Protein AF-A0A1J3FEM8-F1 (afdb_monomer_lite)

Structure (mmCIF, N/CA/C/O backbone):
data_AF-A0A1J3FEM8-F1
#
_entry.id   AF-A0A1J3FEM8-F1
#
loop_
_atom_site.group_PDB
_atom_site.id
_atom_site.type_symbol
_atom_site.label_atom_id
_atom_site.label_alt_id
_atom_site.label_comp_id
_atom_site.label_asym_id
_atom_site.label_entity_id
_atom_site.label_seq_id
_atom_site.pdbx_PDB_ins_code
_atom_site.Cartn_x
_atom_site.Cartn_y
_atom_site.Cartn_z
_atom_site.occupancy
_atom_site.B_iso_or_equiv
_atom_site.auth_seq_id
_atom_site.auth_comp_id
_atom_site.auth_asym_id
_atom_site.auth_atom_id
_atom_site.pdbx_PDB_model_num
ATOM 1 N N . LEU A 1 1 ? 1.697 -21.556 10.248 1.00 89.25 1 LEU A N 1
ATOM 2 C CA . LEU A 1 1 ? 1.211 -20.244 10.734 1.00 89.25 1 LEU A CA 1
ATOM 3 C C . LEU A 1 1 ? 0.725 -20.409 12.167 1.00 89.25 1 LEU A C 1
ATOM 5 O O . LEU A 1 1 ? 0.217 -21.479 12.483 1.00 89.25 1 LEU A O 1
ATOM 9 N N . TYR A 1 2 ? 0.906 -19.393 13.009 1.00 96.06 2 TYR A N 1
ATOM 10 C CA . TYR A 1 2 ? 0.396 -19.332 14.384 1.00 96.06 2 TYR A CA 1
ATOM 11 C C . TYR A 1 2 ? -0.197 -17.939 14.643 1.00 96.06 2 TYR A C 1
ATOM 13 O O . TYR A 1 2 ? 0.103 -17.000 13.905 1.00 96.06 2 TYR A O 1
ATOM 21 N N . LEU A 1 3 ? -1.059 -17.810 15.654 1.00 96.81 3 LEU A N 1
ATOM 22 C CA . LEU A 1 3 ? -1.714 -16.540 15.978 1.00 96.81 3 LEU A CA 1
ATOM 23 C C . LEU A 1 3 ? -0.771 -15.608 16.745 1.00 96.81 3 LEU A C 1
ATOM 25 O O . LEU A 1 3 ? -0.127 -16.024 17.707 1.00 96.81 3 LEU A O 1
ATOM 29 N N . ASN A 1 4 ? -0.730 -14.338 16.336 1.00 97.56 4 ASN A N 1
ATOM 30 C CA . ASN A 1 4 ? -0.079 -13.273 17.091 1.00 97.56 4 ASN A CA 1
ATOM 31 C C . ASN A 1 4 ? -1.126 -12.501 17.908 1.00 97.56 4 ASN A C 1
ATOM 33 O O . ASN A 1 4 ? -1.932 -11.761 17.341 1.00 97.56 4 ASN A O 1
ATOM 37 N N . ASN A 1 5 ? -1.068 -12.639 19.233 1.00 97.25 5 ASN A N 1
ATOM 38 C CA . ASN A 1 5 ? -1.995 -11.991 20.168 1.00 97.25 5 ASN A CA 1
ATOM 39 C C . ASN A 1 5 ? -1.846 -10.459 20.236 1.00 97.25 5 ASN A C 1
ATOM 41 O O . ASN A 1 5 ? -2.719 -9.804 20.792 1.0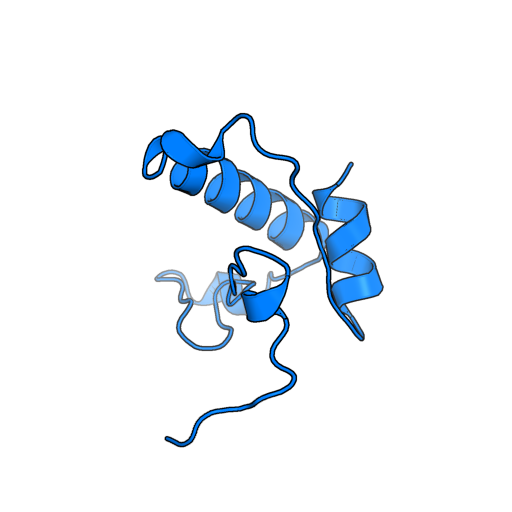0 97.25 5 ASN A O 1
ATOM 45 N N . PHE A 1 6 ? -0.768 -9.893 19.684 1.00 97.19 6 PHE A N 1
ATOM 46 C CA . PHE A 1 6 ? -0.486 -8.449 19.668 1.00 97.19 6 PHE A CA 1
ATOM 47 C C . PHE A 1 6 ? -0.528 -7.860 18.251 1.00 97.19 6 PHE A C 1
ATOM 49 O O . PHE A 1 6 ? 0.145 -6.877 17.943 1.00 97.19 6 PHE A O 1
ATOM 56 N N . SER A 1 7 ? -1.250 -8.512 17.344 1.00 97.62 7 SER A N 1
ATOM 57 C CA . SER A 1 7 ? -1.380 -8.061 15.962 1.00 97.62 7 SER A CA 1
ATOM 58 C C . SER A 1 7 ? -2.283 -6.831 15.868 1.00 97.62 7 SER A C 1
ATOM 60 O O . SER A 1 7 ? -3.318 -6.753 16.513 1.00 97.62 7 SER A O 1
ATOM 62 N N . TRP A 1 8 ? -1.920 -5.860 15.028 1.00 97.88 8 TRP A N 1
ATOM 63 C CA . TRP A 1 8 ? -2.685 -4.610 14.914 1.00 97.88 8 TRP A CA 1
ATOM 64 C C . TRP A 1 8 ? -4.083 -4.793 14.317 1.00 97.88 8 TRP A C 1
ATOM 66 O O . TRP A 1 8 ? -4.915 -3.894 14.420 1.00 97.88 8 TRP A O 1
ATOM 76 N N . ASN A 1 9 ? -4.381 -5.962 13.739 1.00 97.44 9 ASN A N 1
ATOM 77 C CA . ASN A 1 9 ? -5.731 -6.263 13.286 1.00 97.44 9 ASN A CA 1
ATOM 78 C C . ASN A 1 9 ? -6.722 -6.553 14.430 1.00 97.44 9 ASN A C 1
ATOM 80 O O . ASN A 1 9 ? -7.885 -6.831 14.144 1.00 97.44 9 ASN A O 1
ATOM 84 N N . THR A 1 10 ? -6.293 -6.488 15.700 1.00 97.06 10 THR A N 1
ATOM 85 C CA . THR A 1 10 ? -7.209 -6.410 16.852 1.00 97.06 10 THR A CA 1
ATOM 86 C C . THR A 1 10 ? -7.835 -5.025 17.004 1.00 97.06 10 THR A C 1
ATOM 88 O O . THR A 1 10 ? -8.968 -4.932 17.463 1.00 97.06 10 THR A O 1
ATOM 91 N N . GLU A 1 11 ? -7.134 -3.968 16.579 1.00 97.44 11 GLU A N 1
ATOM 92 C CA . GLU A 1 11 ? -7.561 -2.570 16.751 1.00 97.44 11 GLU A CA 1
ATOM 93 C C . GLU A 1 11 ? -8.082 -1.938 15.453 1.00 97.44 11 GLU A C 1
ATOM 95 O O . GLU A 1 11 ? -8.875 -0.998 15.486 1.00 97.44 11 GLU A O 1
ATOM 100 N N . ALA A 1 12 ? -7.642 -2.431 14.291 1.00 97.75 12 ALA A N 1
ATOM 101 C CA . ALA A 1 12 ? -7.983 -1.853 12.994 1.00 97.75 12 ALA A CA 1
ATOM 102 C C . ALA A 1 12 ? -8.111 -2.905 11.882 1.00 97.75 12 ALA A C 1
ATOM 104 O O . ALA A 1 12 ? -7.720 -4.059 12.018 1.00 97.75 12 ALA A O 1
ATOM 105 N N . ASN A 1 13 ? -8.634 -2.496 10.726 1.00 98.00 13 ASN A N 1
ATOM 106 C CA . ASN A 1 13 ? -8.510 -3.297 9.509 1.00 98.00 13 ASN A CA 1
ATOM 107 C C . ASN A 1 13 ? -7.151 -2.988 8.875 1.00 98.00 13 ASN A C 1
ATOM 109 O O . ASN A 1 13 ? -6.881 -1.828 8.572 1.00 98.00 13 ASN A O 1
ATOM 113 N N . ILE A 1 14 ? -6.310 -4.003 8.673 1.00 98.06 14 ILE A N 1
ATOM 114 C CA . ILE A 1 14 ? -4.946 -3.819 8.161 1.00 98.06 14 ILE A CA 1
ATOM 115 C C . ILE A 1 14 ? -4.869 -4.256 6.698 1.00 98.06 14 ILE A C 1
ATOM 117 O O . ILE A 1 14 ? -5.225 -5.387 6.364 1.00 98.06 14 ILE A O 1
ATOM 121 N N . LEU A 1 15 ? -4.383 -3.360 5.837 1.00 98.00 15 LEU A N 1
ATOM 122 C CA . LEU A 1 15 ? -4.094 -3.619 4.429 1.00 98.00 15 LEU A CA 1
ATOM 123 C C . LEU A 1 15 ? -2.577 -3.578 4.217 1.00 98.00 15 LEU A C 1
ATOM 125 O O . LEU A 1 15 ? -1.953 -2.545 4.437 1.00 98.00 15 LEU A O 1
ATOM 129 N N . PHE A 1 16 ? -1.999 -4.695 3.777 1.00 97.94 16 PHE A N 1
ATOM 130 C CA . PHE A 1 16 ? -0.591 -4.775 3.387 1.00 97.94 16 PHE A CA 1
ATOM 131 C C . PHE A 1 16 ? -0.467 -4.614 1.870 1.00 97.94 16 PHE A C 1
ATOM 133 O O . PHE A 1 16 ? -1.225 -5.235 1.122 1.00 97.94 16 PHE A O 1
ATOM 140 N N . LEU A 1 17 ? 0.483 -3.789 1.428 1.00 98.00 17 LEU A N 1
ATOM 141 C CA . LEU A 1 17 ? 0.745 -3.505 0.020 1.00 98.00 17 LEU A CA 1
ATOM 142 C C . LEU A 1 17 ? 2.225 -3.747 -0.293 1.00 98.00 17 LEU A C 1
ATOM 144 O O . LEU A 1 17 ? 3.088 -3.044 0.227 1.00 98.00 17 LEU A O 1
ATOM 148 N N . ASP A 1 18 ? 2.498 -4.704 -1.179 1.00 98.06 18 ASP A N 1
ATOM 149 C CA . ASP A 1 18 ? 3.816 -4.871 -1.792 1.00 98.06 18 ASP A CA 1
ATOM 150 C C . ASP A 1 18 ? 4.007 -3.784 -2.861 1.00 98.06 18 ASP A C 1
ATOM 152 O O . ASP A 1 18 ? 3.283 -3.752 -3.858 1.00 98.06 18 ASP A O 1
ATOM 156 N N . SER A 1 19 ? 4.954 -2.869 -2.654 1.00 96.25 19 SER A N 1
ATOM 157 C CA . SER A 1 19 ? 5.200 -1.727 -3.542 1.00 96.25 19 SER A CA 1
ATOM 158 C C . SER A 1 19 ? 6.659 -1.252 -3.451 1.00 96.25 19 SER A C 1
ATOM 160 O O . SER A 1 19 ? 7.242 -1.335 -2.364 1.00 96.25 19 SER A O 1
ATOM 162 N N . PRO A 1 20 ? 7.261 -0.739 -4.547 1.00 96.25 20 PRO A N 1
ATOM 163 C CA . PRO A 1 20 ? 6.713 -0.627 -5.909 1.00 96.25 20 PRO A CA 1
ATOM 164 C C . PRO A 1 20 ? 6.659 -1.971 -6.659 1.00 96.25 20 PRO A C 1
ATOM 166 O O . PRO A 1 20 ? 7.001 -3.025 -6.120 1.00 96.25 20 PRO A O 1
ATOM 169 N N . ALA A 1 21 ? 6.222 -1.949 -7.922 1.00 97.00 21 ALA A N 1
ATOM 170 C CA . ALA A 1 21 ? 6.296 -3.118 -8.798 1.00 97.00 21 ALA A CA 1
ATOM 171 C C . ALA A 1 21 ? 7.735 -3.672 -8.851 1.00 97.00 21 ALA A C 1
ATOM 173 O O . ALA A 1 21 ? 8.683 -2.937 -9.116 1.00 97.00 21 ALA A O 1
ATOM 174 N N . GLY A 1 22 ? 7.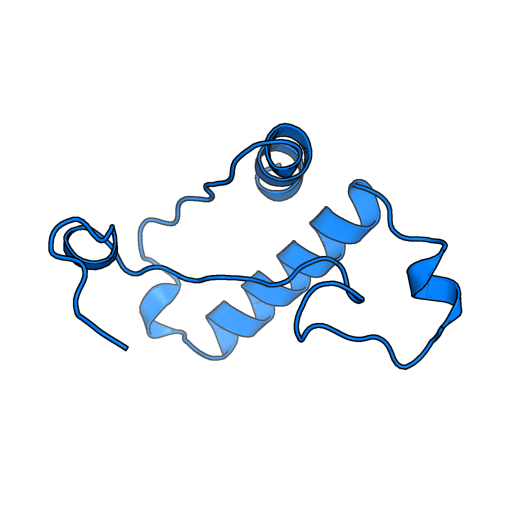891 -4.973 -8.597 1.00 95.62 22 GLY A N 1
ATOM 175 C CA . GLY A 1 22 ? 9.181 -5.638 -8.389 1.00 95.62 22 GLY A CA 1
ATOM 176 C C . GLY A 1 22 ? 9.439 -6.065 -6.938 1.00 95.62 22 GLY A C 1
ATOM 177 O O . GLY A 1 22 ? 10.347 -6.861 -6.704 1.00 95.62 22 GLY A O 1
ATOM 178 N N . VAL A 1 23 ? 8.652 -5.575 -5.972 1.00 96.25 23 VAL A N 1
ATOM 179 C CA . VAL A 1 23 ? 8.724 -5.970 -4.555 1.00 96.25 23 VAL A CA 1
ATOM 180 C C . VAL A 1 23 ? 7.734 -7.096 -4.255 1.00 96.25 23 VAL A C 1
ATOM 182 O O . VAL A 1 23 ? 6.567 -7.016 -4.630 1.00 96.25 23 VAL A O 1
ATOM 185 N N . GLY A 1 24 ? 8.185 -8.126 -3.531 1.00 97.19 24 GLY A N 1
ATOM 186 C CA . GLY A 1 24 ? 7.326 -9.211 -3.050 1.00 97.19 24 GLY A CA 1
ATOM 187 C C . GLY A 1 24 ? 6.596 -9.922 -4.190 1.00 97.19 24 GLY A C 1
ATOM 188 O O . GLY A 1 24 ? 7.235 -10.507 -5.068 1.00 97.19 24 GLY A O 1
ATOM 189 N N . PHE A 1 25 ? 5.263 -9.874 -4.171 1.00 97.81 25 PHE A N 1
ATOM 190 C CA . PHE A 1 25 ? 4.417 -10.426 -5.236 1.00 97.81 25 PHE A CA 1
ATOM 191 C C . PHE A 1 25 ? 4.000 -9.407 -6.306 1.00 97.81 25 PHE A C 1
ATOM 193 O O . PHE A 1 25 ? 3.439 -9.800 -7.333 1.00 97.81 25 PHE A O 1
ATOM 200 N N . SER A 1 26 ? 4.263 -8.117 -6.100 1.00 97.62 26 SER A N 1
ATOM 201 C CA . SER A 1 26 ? 3.978 -7.081 -7.092 1.00 97.62 26 SER A CA 1
ATOM 202 C C . SER A 1 26 ? 4.989 -7.150 -8.232 1.00 97.62 26 SER A C 1
ATOM 204 O O . SER A 1 26 ? 6.198 -7.145 -8.009 1.00 97.62 26 SER A O 1
ATOM 206 N N . TYR A 1 27 ? 4.511 -7.181 -9.477 1.00 96.88 27 TYR A N 1
ATOM 207 C CA . TYR A 1 27 ? 5.359 -7.321 -10.662 1.00 96.88 27 TYR A CA 1
ATOM 208 C C . TYR A 1 27 ? 4.945 -6.371 -11.785 1.00 96.88 27 TYR A C 1
ATOM 210 O O . TYR A 1 27 ? 3.839 -5.838 -11.816 1.00 96.88 27 TYR A O 1
ATOM 218 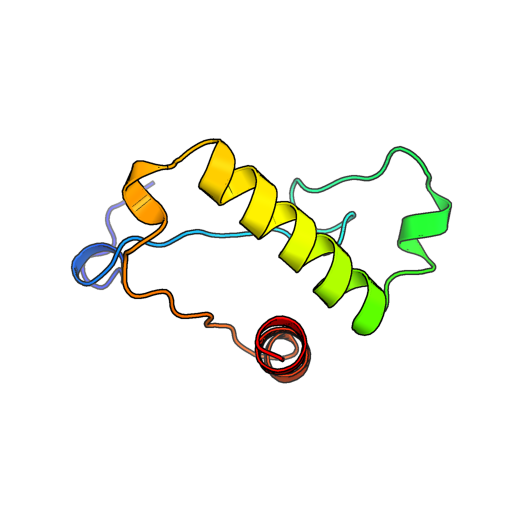N N . THR A 1 28 ? 5.860 -6.188 -12.729 1.00 96.75 28 THR A N 1
ATOM 219 C CA . THR A 1 28 ? 5.654 -5.441 -13.970 1.00 96.75 28 THR A CA 1
ATOM 220 C C . THR A 1 28 ? 5.983 -6.341 -15.154 1.00 96.75 28 THR A C 1
ATOM 222 O O . THR A 1 28 ? 6.913 -7.148 -15.101 1.00 96.75 28 THR A O 1
ATOM 225 N N . ASN A 1 29 ? 5.221 -6.194 -16.235 1.00 97.31 29 ASN A N 1
ATOM 226 C CA . ASN A 1 29 ? 5.518 -6.848 -17.510 1.00 97.31 29 ASN A CA 1
ATOM 227 C C . ASN A 1 29 ? 6.629 -6.124 -18.290 1.00 97.31 29 ASN A C 1
ATOM 229 O O . ASN A 1 29 ? 7.139 -6.662 -19.272 1.00 97.31 29 ASN A O 1
ATOM 233 N N . THR A 1 30 ? 7.015 -4.921 -17.860 1.00 96.44 30 THR A N 1
ATOM 234 C CA . THR A 1 30 ? 8.016 -4.084 -18.519 1.00 96.44 30 THR A CA 1
ATOM 235 C C . THR A 1 30 ? 9.274 -4.035 -17.658 1.00 96.44 30 THR A C 1
ATOM 237 O O . THR A 1 30 ? 9.369 -3.273 -16.703 1.00 96.44 30 THR A O 1
ATOM 240 N N . SER A 1 31 ? 10.281 -4.840 -17.994 1.00 94.62 31 SER A N 1
ATOM 241 C CA . SER A 1 31 ? 11.480 -5.011 -17.156 1.00 94.62 31 SER A CA 1
ATOM 242 C C . SER A 1 31 ? 12.286 -3.729 -16.898 1.00 94.62 31 SER A C 1
ATOM 244 O O . SER A 1 31 ? 13.020 -3.671 -15.912 1.00 94.62 31 SER A O 1
ATOM 246 N N . SER A 1 32 ? 12.160 -2.695 -17.740 1.00 93.94 32 SER A N 1
ATOM 247 C CA . SER A 1 32 ? 12.794 -1.391 -17.502 1.00 93.94 32 SER A CA 1
ATOM 248 C C . SER A 1 32 ? 12.214 -0.652 -16.296 1.00 93.94 32 SER A C 1
ATOM 250 O O . SER A 1 32 ? 12.943 0.114 -15.675 1.00 93.94 32 SER A O 1
ATOM 252 N N . ASP A 1 33 ? 10.964 -0.925 -15.911 1.00 93.38 33 ASP A N 1
ATOM 253 C CA . ASP A 1 33 ? 10.332 -0.323 -14.730 1.00 93.38 33 ASP A CA 1
ATOM 254 C C . ASP A 1 33 ? 11.083 -0.656 -13.439 1.00 93.38 33 ASP A C 1
ATOM 256 O O . ASP A 1 33 ? 11.163 0.173 -12.540 1.00 93.38 33 ASP A O 1
ATOM 260 N N . LEU A 1 34 ? 11.711 -1.837 -13.375 1.00 91.56 34 LEU A N 1
ATOM 261 C CA . LEU A 1 34 ? 12.516 -2.264 -12.225 1.00 91.56 34 LEU A CA 1
ATOM 262 C C . LEU A 1 34 ? 13.774 -1.406 -12.023 1.00 91.56 34 LEU A C 1
ATOM 264 O O . LEU A 1 34 ? 14.402 -1.471 -10.971 1.00 91.56 34 LEU A O 1
ATOM 268 N N . LYS A 1 35 ? 14.187 -0.653 -13.049 1.00 89.94 35 LYS A N 1
ATOM 269 C CA . LYS A 1 35 ? 15.343 0.256 -13.005 1.00 89.94 35 LYS A CA 1
ATOM 270 C C . LYS A 1 35 ? 14.935 1.719 -12.862 1.00 89.94 35 LYS A C 1
ATOM 272 O O . LYS A 1 35 ? 15.794 2.548 -12.589 1.00 89.94 35 LYS A O 1
ATOM 277 N N . ASP A 1 36 ? 13.655 2.009 -13.068 1.00 85.44 36 ASP A N 1
ATOM 278 C CA . ASP A 1 36 ? 13.066 3.348 -13.065 1.00 85.44 36 ASP A CA 1
ATOM 279 C C . ASP A 1 36 ? 12.044 3.495 -11.923 1.00 85.44 36 ASP A C 1
ATOM 281 O O . ASP A 1 36 ? 11.034 4.194 -12.018 1.00 85.44 36 ASP A O 1
ATOM 285 N N . SER A 1 37 ? 12.278 2.759 -10.834 1.00 82.44 37 SER A N 1
ATOM 286 C CA . SER 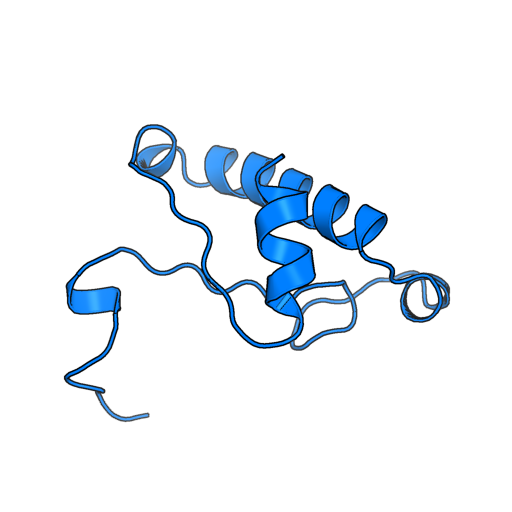A 1 37 ? 11.555 2.916 -9.580 1.00 82.44 37 SER A CA 1
ATOM 287 C C . SER A 1 37 ? 12.092 4.141 -8.837 1.00 82.44 37 SER A C 1
ATOM 289 O O . SER A 1 37 ? 13.294 4.232 -8.584 1.00 82.44 37 SER A O 1
ATOM 291 N N . GLY A 1 38 ? 11.203 5.051 -8.443 1.00 90.69 38 GLY A N 1
ATOM 292 C CA . GLY A 1 38 ? 11.523 6.224 -7.628 1.00 90.69 38 GLY A CA 1
ATOM 293 C C . GLY A 1 38 ? 10.333 6.648 -6.771 1.00 90.69 38 GLY A C 1
ATOM 294 O O . GLY A 1 38 ? 9.217 6.160 -6.979 1.00 90.69 38 GLY A O 1
ATOM 295 N N . ASP A 1 39 ? 10.564 7.542 -5.808 1.00 92.38 39 ASP A N 1
ATOM 296 C CA . ASP A 1 39 ? 9.552 7.915 -4.811 1.00 92.38 39 ASP A CA 1
ATOM 297 C C . ASP A 1 39 ? 8.266 8.475 -5.442 1.00 92.38 39 ASP A C 1
ATOM 299 O O . ASP A 1 39 ? 7.173 8.034 -5.095 1.00 92.38 39 ASP A O 1
ATOM 303 N N . GLU A 1 40 ? 8.390 9.387 -6.414 1.00 91.81 40 GLU A N 1
ATOM 304 C CA . GLU A 1 40 ? 7.246 10.022 -7.084 1.00 91.81 40 GLU A CA 1
ATOM 305 C C . GLU A 1 40 ? 6.382 8.994 -7.823 1.00 91.81 40 GLU A C 1
ATOM 307 O O . GLU A 1 40 ? 5.165 8.941 -7.639 1.00 91.81 40 GLU A O 1
ATOM 312 N N . ARG A 1 41 ? 7.024 8.125 -8.614 1.00 93.38 41 ARG A N 1
ATOM 313 C CA . ARG A 1 41 ? 6.348 7.035 -9.323 1.00 93.38 41 ARG A CA 1
ATOM 314 C C . ARG A 1 41 ? 5.662 6.085 -8.343 1.00 93.38 41 ARG A C 1
ATOM 316 O O . ARG A 1 41 ? 4.514 5.713 -8.549 1.00 93.38 41 ARG A O 1
ATOM 323 N N . THR A 1 42 ? 6.346 5.738 -7.256 1.00 95.00 42 THR A N 1
ATOM 324 C CA . THR A 1 42 ? 5.818 4.838 -6.223 1.00 95.00 42 THR A CA 1
ATOM 325 C C . THR A 1 42 ? 4.595 5.444 -5.535 1.00 95.00 42 THR A C 1
ATOM 327 O O . THR A 1 42 ? 3.596 4.753 -5.342 1.00 95.00 42 THR A O 1
ATOM 330 N N . ALA A 1 43 ? 4.626 6.737 -5.202 1.00 94.56 43 ALA A N 1
ATOM 331 C CA . ALA A 1 43 ? 3.479 7.440 -4.634 1.00 94.56 43 ALA A CA 1
ATOM 332 C C . ALA A 1 43 ? 2.295 7.483 -5.616 1.00 94.56 43 ALA A C 1
ATOM 334 O O . ALA A 1 43 ? 1.163 7.196 -5.224 1.00 94.56 43 ALA A O 1
ATOM 335 N N . HIS A 1 44 ? 2.556 7.771 -6.894 1.00 95.38 44 HIS A N 1
ATOM 336 C CA . HIS A 1 44 ? 1.528 7.792 -7.934 1.00 95.38 44 HIS A CA 1
ATOM 337 C C . HIS A 1 44 ? 0.867 6.419 -8.132 1.00 95.38 44 HIS A C 1
ATOM 339 O O . HIS A 1 44 ? -0.361 6.307 -8.086 1.00 95.38 44 HIS A O 1
ATOM 345 N N . ASP A 1 45 ? 1.670 5.364 -8.275 1.00 96.62 45 ASP A N 1
ATOM 346 C CA . ASP A 1 45 ? 1.180 3.997 -8.462 1.00 96.62 45 ASP A CA 1
ATOM 347 C C . ASP A 1 45 ? 0.408 3.505 -7.222 1.00 96.62 45 ASP A C 1
ATOM 349 O O . ASP A 1 45 ? -0.646 2.874 -7.348 1.00 96.62 45 ASP A O 1
ATOM 353 N N . ASN A 1 46 ? 0.860 3.862 -6.013 1.00 96.88 46 ASN A N 1
ATOM 354 C CA . ASN A 1 46 ? 0.148 3.553 -4.770 1.00 96.88 46 ASN A CA 1
ATOM 355 C C . ASN A 1 46 ? -1.202 4.279 -4.667 1.00 96.88 46 ASN A C 1
ATOM 357 O O . ASN A 1 46 ? -2.178 3.687 -4.200 1.00 96.88 46 ASN A O 1
ATOM 361 N N . LEU A 1 47 ? -1.298 5.529 -5.131 1.00 96.81 47 LEU A N 1
ATOM 362 C CA . LEU A 1 47 ? -2.569 6.257 -5.183 1.00 96.81 47 LEU A CA 1
ATOM 363 C C . LEU A 1 47 ? -3.548 5.589 -6.159 1.00 96.81 47 LEU A C 1
ATOM 365 O O . LEU A 1 47 ? -4.714 5.379 -5.816 1.00 96.81 47 LEU A O 1
ATOM 369 N N . ILE A 1 48 ? -3.073 5.197 -7.347 1.00 98.06 48 ILE A N 1
ATOM 370 C CA . ILE A 1 48 ? -3.879 4.447 -8.322 1.00 98.06 48 ILE A CA 1
ATOM 371 C C . ILE A 1 48 ? -4.371 3.132 -7.708 1.00 98.06 48 ILE A C 1
ATOM 373 O O . ILE A 1 48 ? -5.549 2.784 -7.851 1.00 98.06 48 ILE A O 1
ATOM 377 N N . PHE A 1 49 ? -3.496 2.406 -7.006 1.00 98.06 49 PHE A N 1
ATOM 378 C CA . PHE A 1 49 ? -3.882 1.201 -6.278 1.00 98.06 49 PHE A CA 1
ATOM 379 C C . PHE A 1 49 ? -5.003 1.491 -5.272 1.00 98.06 49 PHE A C 1
ATOM 381 O O . PHE A 1 49 ? -6.019 0.798 -5.304 1.00 98.06 49 PHE A O 1
ATOM 388 N N . LEU A 1 50 ? -4.869 2.521 -4.427 1.00 97.06 50 LEU A N 1
ATOM 389 C CA . LEU A 1 50 ? -5.861 2.846 -3.396 1.00 97.06 50 LEU A CA 1
ATOM 390 C C . LEU A 1 50 ? -7.224 3.226 -3.984 1.00 97.06 50 LEU A C 1
ATOM 392 O O . LEU A 1 50 ? -8.245 2.726 -3.508 1.00 97.06 50 LEU A O 1
ATOM 396 N N . ILE A 1 51 ? -7.258 4.037 -5.045 1.00 96.75 51 ILE A N 1
ATOM 397 C CA . ILE A 1 51 ? -8.507 4.412 -5.730 1.00 96.75 51 ILE A CA 1
ATOM 398 C C . ILE A 1 51 ? -9.217 3.163 -6.271 1.00 96.75 51 ILE A C 1
ATOM 400 O O . ILE A 1 51 ? -10.410 2.957 -6.028 1.00 96.75 51 ILE A O 1
ATOM 404 N N . ASN A 1 52 ? -8.480 2.289 -6.962 1.00 98.12 5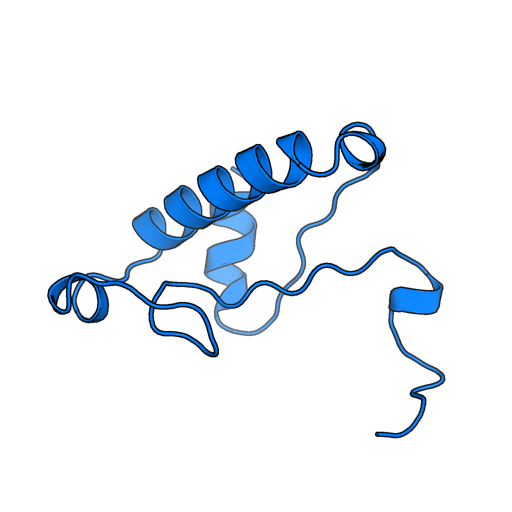2 ASN A N 1
ATOM 405 C CA . ASN A 1 52 ? -9.037 1.054 -7.513 1.00 98.12 52 ASN A CA 1
ATOM 406 C C . ASN A 1 52 ? -9.452 0.062 -6.416 1.00 98.12 52 ASN A C 1
ATOM 408 O O . ASN A 1 52 ? -10.472 -0.620 -6.543 1.00 98.12 52 ASN A O 1
ATOM 412 N N . TRP A 1 53 ? -8.687 -0.011 -5.326 1.00 98.06 53 TRP A N 1
ATOM 413 C CA . TRP A 1 53 ? -9.000 -0.853 -4.179 1.00 98.06 53 TRP A CA 1
ATOM 414 C C . TRP A 1 53 ? -10.287 -0.385 -3.490 1.00 98.06 53 TRP A C 1
ATOM 416 O O . TRP A 1 53 ? -11.170 -1.206 -3.254 1.00 98.06 53 TRP A O 1
ATOM 426 N N . MET A 1 54 ? -10.464 0.920 -3.260 1.00 96.81 54 MET A N 1
ATOM 427 C CA . MET A 1 54 ? -11.700 1.467 -2.683 1.00 96.81 54 MET A CA 1
ATOM 428 C C . MET A 1 54 ? -12.906 1.280 -3.607 1.00 96.81 54 MET A C 1
ATOM 430 O O . MET A 1 54 ? -13.998 0.990 -3.127 1.00 96.81 54 MET A O 1
ATOM 434 N N . SER A 1 55 ? -12.719 1.371 -4.929 1.00 97.44 55 SER A N 1
ATOM 435 C CA . SER A 1 55 ? -13.781 1.052 -5.893 1.00 97.44 55 SER A CA 1
ATOM 436 C C . SER A 1 55 ? -14.201 -0.422 -5.822 1.00 97.44 55 SER A C 1
ATOM 438 O O . SER A 1 55 ? -15.391 -0.733 -5.893 1.00 97.44 55 SER A O 1
ATOM 440 N N . ARG A 1 56 ? -13.241 -1.336 -5.629 1.00 98.19 56 ARG A N 1
ATOM 441 C CA . ARG A 1 56 ? -13.509 -2.769 -5.435 1.00 98.19 56 ARG A CA 1
ATOM 442 C C . ARG A 1 56 ? -14.136 -3.074 -4.071 1.00 98.19 56 ARG A C 1
ATOM 444 O O . ARG A 1 56 ? -14.942 -3.998 -3.978 1.00 98.19 56 ARG A O 1
ATOM 451 N N . PHE A 1 57 ? -13.770 -2.325 -3.034 1.00 97.94 57 PHE A N 1
ATOM 452 C CA . PHE A 1 57 ? -14.224 -2.508 -1.655 1.00 97.94 57 PHE A CA 1
ATOM 453 C C . PHE A 1 57 ? -14.932 -1.247 -1.121 1.00 97.94 57 PHE A C 1
ATOM 455 O O . PHE A 1 57 ? -14.451 -0.614 -0.172 1.00 97.94 57 PHE A O 1
ATOM 462 N N . PRO A 1 58 ? -16.099 -0.883 -1.690 1.00 97.44 58 PRO A N 1
ATOM 463 C CA . PRO A 1 58 ? -16.770 0.387 -1.400 1.00 97.44 58 PRO A CA 1
ATOM 464 C C . PRO A 1 58 ? -17.186 0.539 0.069 1.00 97.44 58 PRO A C 1
ATOM 466 O O . PRO A 1 58 ? -17.313 1.655 0.567 1.00 97.44 58 PRO A O 1
ATOM 469 N N . GLN A 1 59 ? -17.325 -0.563 0.815 1.00 97.56 59 GLN A N 1
ATOM 470 C CA . GLN A 1 59 ? -17.624 -0.544 2.250 1.00 97.56 59 GLN A CA 1
ATOM 471 C C . GLN A 1 59 ? -16.532 0.115 3.117 1.00 97.56 59 GLN A C 1
ATOM 473 O O . GLN A 1 59 ? -16.763 0.348 4.304 1.00 97.56 59 GLN A O 1
ATOM 478 N N . TYR A 1 60 ? -15.348 0.395 2.562 1.00 96.75 60 TYR A N 1
ATOM 479 C CA . TYR A 1 60 ? -14.259 1.089 3.257 1.00 96.75 60 TYR A CA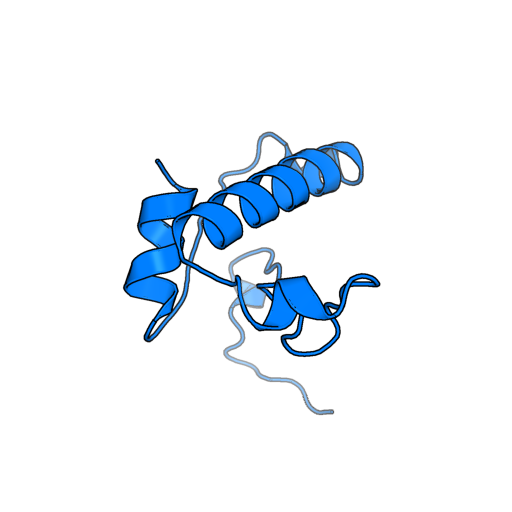 1
ATOM 480 C C . TYR A 1 60 ? -14.109 2.569 2.867 1.00 96.75 60 TYR A C 1
ATOM 482 O O . TYR A 1 60 ? -13.348 3.267 3.526 1.00 96.75 60 TYR A O 1
ATOM 490 N N . GLN A 1 61 ? -14.839 3.074 1.864 1.00 91.62 61 GLN A N 1
ATOM 491 C CA . GLN A 1 61 ? -14.615 4.406 1.271 1.00 91.62 61 GLN A CA 1
ATOM 492 C C . GLN A 1 61 ? -14.749 5.583 2.259 1.00 91.62 61 GLN A C 1
ATOM 494 O O . GLN A 1 61 ? -14.096 6.606 2.083 1.00 91.62 61 GLN A O 1
ATOM 499 N N . TYR A 1 62 ? -15.584 5.445 3.290 1.00 93.56 62 TYR A N 1
ATOM 500 C CA . TYR A 1 62 ? -15.860 6.503 4.275 1.00 93.56 62 TYR A CA 1
ATOM 501 C C . TYR A 1 62 ? -15.324 6.186 5.674 1.00 93.56 62 TYR A C 1
ATOM 503 O O . TYR A 1 62 ? -15.755 6.794 6.652 1.00 93.56 62 TYR A O 1
ATOM 511 N N . ARG A 1 63 ? -14.444 5.189 5.797 1.00 95.94 63 ARG A N 1
ATOM 512 C CA . ARG A 1 63 ? -13.784 4.889 7.069 1.00 95.94 63 ARG A CA 1
ATOM 513 C C . ARG A 1 63 ? -12.590 5.809 7.271 1.00 95.94 63 ARG A C 1
ATOM 515 O O . ARG A 1 63 ? -11.951 6.206 6.300 1.00 95.94 63 ARG A O 1
ATOM 522 N N . ASP A 1 64 ? -12.258 6.061 8.534 1.00 97.25 64 ASP A N 1
ATOM 523 C CA . ASP A 1 64 ? -10.972 6.657 8.874 1.00 97.25 64 ASP A CA 1
ATOM 524 C C . ASP A 1 64 ? -9.857 5.789 8.284 1.00 97.25 64 ASP A C 1
ATOM 526 O O . ASP A 1 64 ? -9.815 4.568 8.478 1.00 97.25 64 ASP A O 1
ATOM 530 N N . PHE A 1 65 ? -8.988 6.430 7.510 1.00 96.25 65 PHE A N 1
ATOM 531 C CA . PHE A 1 65 ? -7.932 5.772 6.762 1.00 96.25 65 PHE A CA 1
ATOM 532 C C . PHE A 1 65 ? -6.586 6.358 7.171 1.00 96.25 65 PHE A C 1
ATOM 534 O O . PHE A 1 65 ? -6.365 7.565 7.082 1.00 96.25 65 PHE A O 1
ATOM 541 N N . TYR A 1 66 ? -5.688 5.484 7.615 1.00 96.69 66 TYR A N 1
ATOM 542 C CA . TYR A 1 66 ? -4.356 5.843 8.080 1.00 96.69 66 TYR A CA 1
ATOM 543 C C . TYR A 1 66 ? -3.322 5.115 7.233 1.00 96.69 66 TYR A C 1
ATOM 545 O O . TYR A 1 66 ? -3.469 3.927 6.945 1.00 96.69 66 TYR A O 1
ATOM 553 N N . ILE A 1 67 ? -2.257 5.823 6.870 1.00 96.62 67 ILE A N 1
ATOM 554 C CA . ILE A 1 67 ? -1.109 5.250 6.173 1.00 96.62 67 ILE A CA 1
ATOM 555 C C . ILE A 1 67 ? 0.023 5.142 7.193 1.00 96.62 67 ILE A C 1
ATOM 557 O O . ILE A 1 67 ? 0.408 6.136 7.807 1.00 96.62 67 ILE A O 1
ATOM 561 N N . ALA A 1 68 ? 0.545 3.934 7.379 1.00 96.88 68 ALA A N 1
ATOM 562 C CA . ALA A 1 68 ? 1.640 3.651 8.296 1.00 96.88 68 ALA A CA 1
ATOM 563 C C . ALA A 1 68 ? 2.734 2.853 7.582 1.00 96.88 68 ALA A C 1
ATOM 565 O O . ALA A 1 68 ? 2.456 2.062 6.681 1.00 96.88 68 ALA A O 1
ATOM 566 N N . GLY A 1 69 ? 3.980 3.054 7.998 1.00 95.25 69 GLY A N 1
ATOM 567 C CA . GLY A 1 69 ? 5.138 2.345 7.471 1.00 95.25 69 GLY A CA 1
ATOM 568 C C . GLY A 1 69 ? 6.397 2.671 8.269 1.00 95.25 69 GLY A C 1
ATOM 569 O O . GLY A 1 69 ? 6.412 3.616 9.057 1.00 95.25 69 GLY A O 1
ATOM 570 N N . GLU A 1 70 ? 7.454 1.891 8.059 1.00 95.12 70 GLU A N 1
ATOM 571 C CA . GLU A 1 70 ? 8.747 2.057 8.726 1.00 95.12 70 GLU A CA 1
ATOM 572 C C . GLU A 1 70 ? 9.912 2.170 7.732 1.00 95.12 70 GLU A C 1
ATOM 574 O O . GLU A 1 70 ? 9.775 1.885 6.539 1.00 95.12 70 GLU A O 1
ATOM 579 N N . SER A 1 71 ? 11.086 2.571 8.231 1.00 95.50 71 SER A N 1
ATOM 580 C CA . SER A 1 71 ? 12.310 2.702 7.431 1.00 95.50 71 SER A CA 1
ATOM 581 C C . SER A 1 71 ? 12.105 3.659 6.243 1.00 95.50 71 SER A C 1
ATOM 583 O O . SER A 1 71 ? 11.671 4.795 6.437 1.00 95.50 71 SER A O 1
ATOM 585 N N . TYR A 1 72 ? 12.377 3.226 5.011 1.00 92.06 72 TYR A N 1
ATOM 586 C CA . TYR A 1 72 ? 12.223 4.052 3.813 1.00 92.06 72 TYR A CA 1
ATOM 587 C C . TYR A 1 72 ? 10.764 4.437 3.516 1.00 92.06 72 TYR A C 1
ATOM 589 O O . TYR A 1 72 ? 10.514 5.411 2.809 1.00 92.06 72 TYR A O 1
ATOM 597 N N . ALA A 1 73 ? 9.783 3.772 4.140 1.00 90.69 73 ALA A N 1
ATOM 598 C CA . ALA A 1 73 ? 8.402 4.241 4.097 1.00 90.69 73 ALA A CA 1
ATOM 599 C C . ALA A 1 73 ? 8.230 5.631 4.741 1.00 90.69 73 ALA A C 1
ATOM 601 O O . ALA A 1 73 ? 7.253 6.311 4.445 1.00 90.69 73 ALA A O 1
ATOM 602 N N . GLY A 1 74 ? 9.200 6.115 5.528 1.00 90.75 74 GLY A N 1
ATOM 603 C CA . GLY A 1 74 ? 9.265 7.518 5.944 1.00 90.75 74 GLY A CA 1
ATOM 604 C C . GLY A 1 74 ? 9.300 8.516 4.774 1.00 90.75 74 GLY A C 1
ATOM 605 O O . GLY A 1 74 ? 8.882 9.655 4.953 1.00 90.75 74 GLY A O 1
ATOM 606 N N . HIS A 1 75 ? 9.728 8.096 3.577 1.00 92.25 75 HIS A N 1
ATOM 607 C CA . HIS A 1 75 ? 9.575 8.857 2.333 1.00 92.25 75 HIS A CA 1
ATOM 608 C C . HIS A 1 75 ? 8.220 8.595 1.665 1.00 92.25 75 HIS A C 1
ATOM 610 O O . HIS A 1 75 ? 7.544 9.540 1.260 1.00 92.25 75 HIS A O 1
ATOM 616 N N . TYR A 1 76 ? 7.802 7.329 1.578 1.00 89.81 76 TYR A N 1
ATOM 617 C CA . TYR A 1 76 ? 6.588 6.932 0.858 1.00 89.81 76 TYR A CA 1
ATOM 618 C C . TYR A 1 76 ? 5.297 7.440 1.502 1.00 89.81 76 TYR A C 1
ATOM 620 O O . TYR A 1 76 ? 4.426 7.952 0.803 1.00 89.81 76 TYR A O 1
ATOM 628 N N . VAL A 1 77 ? 5.169 7.318 2.826 1.00 93.50 77 VAL A N 1
ATOM 629 C CA . VAL A 1 77 ? 3.958 7.689 3.569 1.00 93.50 77 VAL A CA 1
ATOM 630 C C . VAL A 1 77 ? 3.601 9.169 3.381 1.00 93.50 77 VAL A C 1
ATOM 632 O O . VAL A 1 77 ? 2.486 9.436 2.931 1.00 93.50 77 VAL A O 1
ATOM 635 N N . PRO A 1 78 ? 4.490 10.146 3.657 1.00 91.12 78 PRO A N 1
ATOM 636 C CA . PRO A 1 78 ? 4.139 11.554 3.480 1.00 91.12 78 PRO A CA 1
ATOM 637 C C . PRO A 1 78 ? 3.947 11.949 2.012 1.00 91.12 78 PRO A C 1
ATOM 639 O O . PRO A 1 78 ? 3.168 12.855 1.739 1.00 91.12 78 PRO A O 1
ATOM 642 N N . GLN A 1 79 ? 4.624 11.291 1.064 1.00 91.25 79 GLN A N 1
ATOM 643 C CA . GLN A 1 79 ? 4.443 11.576 -0.363 1.00 91.25 79 GLN A CA 1
ATOM 644 C C . GLN A 1 79 ? 3.108 11.053 -0.900 1.00 91.25 79 GLN A C 1
ATOM 646 O O . GLN A 1 79 ? 2.486 11.726 -1.713 1.00 91.25 79 GLN A O 1
ATOM 651 N N . LEU A 1 80 ? 2.645 9.895 -0.421 1.00 90.75 80 LEU A N 1
ATOM 652 C CA . LEU A 1 80 ? 1.329 9.350 -0.763 1.00 90.75 80 LEU A CA 1
ATOM 653 C C . LEU A 1 80 ? 0.181 10.121 -0.095 1.00 90.75 80 LEU A C 1
ATOM 655 O O . LEU A 1 80 ? -0.908 10.204 -0.651 1.00 90.75 80 LEU A O 1
ATOM 659 N N . ALA A 1 81 ? 0.409 10.659 1.104 1.00 91.94 81 ALA A N 1
ATOM 660 C CA . ALA A 1 81 ? -0.597 11.415 1.850 1.00 91.94 81 ALA A CA 1
ATOM 661 C C . ALA A 1 81 ? -0.782 12.867 1.363 1.00 91.94 81 ALA A C 1
ATOM 663 O O . ALA A 1 81 ? -1.664 13.561 1.870 1.00 91.94 81 ALA A O 1
ATOM 664 N N . LYS A 1 82 ? 0.077 13.335 0.452 1.00 81.06 82 LYS A N 1
ATOM 665 C CA . LYS A 1 82 ? 0.069 14.699 -0.084 1.00 81.06 82 LYS A CA 1
ATOM 666 C C . LYS A 1 82 ? -1.042 14.896 -1.113 1.00 81.06 82 LYS A C 1
ATOM 668 O O . LYS A 1 82 ? -1.668 15.978 -1.059 1.00 81.06 82 LYS A O 1
#

Organism: Noccaea caerulescens (NCBI:txid107243)

InterPro domains:
  IPR001563 Peptidase S10, serine carboxypeptidase [PF00450] (1-82)
  IPR001563 Peptidase S10, serine carboxypeptidase [PR00724] (4-16)
  IPR001563 Peptidase S10, serine carboxypeptidase [PR00724] (17-27)
  IPR001563 Peptidase S10, serine carboxypeptidase [PR00724] (53-78)
  IPR001563 Peptidase S10, serine carboxypeptidase [PTHR11802] (1-82)
  IPR018202 Serine carboxypeptidase, serine active site [PS00131] (67-74)
  IPR029058 Alpha/Beta hydrolase fold [G3DSA:3.40.50.1820] (1-82)
  IPR029058 Alpha/Beta hydrolase fold [SSF53474] (1-81)

pLDDT: mean 95.09, std 3.46, range [81.06, 98.19]

Sequence (82 aa):
LYLNNFSWNTEANILFLDSPAGVGFSYTNTSSDLKDSGDERTAHDNLIFLINWMSRFPQYQYRDFYIAGESYAGHYVPQLAK

Secondary structure (DSSP, 8-state):
----TT-GGGTS-------STTSTT---S-GGGGGS--HHHHHHHHHHHHHHHHHH-GGGTTS-------TTHHHHHHHHT-

Foldseek 3Di:
DDDDPPDCVVPDDDDDDQDDAVGDPRHDPDVCVVVVDDQLVGLVVVLVVVVVVCVVVVVCVPPDDADDDDDCCVSNRVSNVD

Radius of gyration: 14.44 Å; chains: 1; bounding box: 33×35×39 Å